Protein AF-A0A2D6PBB6-F1 (afdb_monomer)

Sequence (132 aa):
MSKKKEYMSFIEDGIRYLQCKYCHEYQTVSFETVAITCSRCTAIRSIQLNPELIPELNPKLKRSGRPPGWHFMKIFVDKNGNVFHKGKEQSELKGTLPSTKIKPRKKKTKKTADERLFELAAKYKKKKKKNK

Mean predicted aligned error: 14.74 Å

Radius of gyration: 28.82 Å; Cα contacts (8 Å, |Δi|>4): 129; chains: 1; bounding box: 51×64×72 Å

Secondary structure (DSSP, 8-state):
-----PPPEEEETTEEEEEBTTT--EEEE-TT---B--HHHHHHHHHHH-GGG-TTT-GGG---SPPTTGGGSSSEE-TTS-EEETTEEEGGGTTTS-----PPPPPPPPPPHHHHHHHHHHHHHHHHHH--

Structure (mmCIF, N/CA/C/O backbone):
data_AF-A0A2D6PBB6-F1
#
_entry.id   AF-A0A2D6PBB6-F1
#
loop_
_atom_site.group_PDB
_atom_site.id
_atom_site.type_symbol
_atom_site.label_atom_id
_atom_site.label_alt_id
_atom_site.label_comp_id
_atom_site.label_asym_id
_atom_site.label_entity_id
_atom_site.label_seq_id
_atom_site.pdbx_PDB_ins_code
_atom_site.Cartn_x
_atom_site.Cartn_y
_atom_site.Cartn_z
_atom_site.occupancy
_atom_site.B_iso_or_equiv
_atom_site.auth_seq_id
_atom_site.auth_comp_id
_atom_site.auth_asym_id
_atom_site.auth_atom_id
_atom_site.pdbx_PDB_model_num
ATOM 1 N N . MET A 1 1 ? -14.219 -31.600 14.482 1.00 42.12 1 MET A N 1
ATOM 2 C CA . MET A 1 1 ? -14.532 -30.320 15.158 1.00 42.12 1 MET A CA 1
ATOM 3 C C . MET A 1 1 ? -13.240 -29.522 15.291 1.00 42.12 1 MET A C 1
ATOM 5 O O . MET A 1 1 ? -12.274 -30.062 15.813 1.00 42.12 1 MET A O 1
ATOM 9 N N . SER A 1 2 ? -13.167 -28.300 14.754 1.00 48.50 2 SER A N 1
ATOM 10 C CA . SER A 1 2 ? -11.962 -27.461 14.875 1.00 48.50 2 SER A CA 1
ATOM 11 C C . SER A 1 2 ? -11.771 -27.045 16.337 1.00 48.50 2 SER A C 1
ATOM 13 O O . SER A 1 2 ? -12.712 -26.542 16.951 1.00 48.50 2 SER A O 1
ATOM 15 N N . LYS A 1 3 ? -10.584 -27.279 16.912 1.00 57.84 3 LYS A N 1
ATOM 16 C CA . LYS A 1 3 ? -10.261 -26.858 18.285 1.00 57.84 3 LYS A CA 1
ATOM 17 C C . LYS A 1 3 ? -10.352 -25.329 18.361 1.00 57.84 3 LYS A C 1
ATOM 19 O O . LYS A 1 3 ? -9.615 -24.640 17.654 1.00 57.84 3 LYS A O 1
ATOM 24 N N . LYS A 1 4 ? -11.237 -24.797 19.212 1.00 58.44 4 LYS A N 1
ATOM 25 C CA . LYS A 1 4 ? -11.261 -23.365 19.541 1.00 58.44 4 LYS A CA 1
ATOM 26 C C . LYS A 1 4 ? -9.958 -23.053 20.280 1.00 58.44 4 LYS A C 1
ATOM 28 O O . LYS A 1 4 ? -9.745 -23.539 21.383 1.00 58.44 4 LYS A O 1
ATOM 33 N N . LYS A 1 5 ? -9.046 -22.331 19.629 1.00 64.81 5 LYS A N 1
ATOM 34 C CA . LYS A 1 5 ? -7.841 -21.809 20.283 1.00 64.81 5 LYS A CA 1
ATOM 35 C C . LYS A 1 5 ? -8.263 -20.595 21.101 1.00 64.81 5 LYS A C 1
ATOM 37 O O . LYS A 1 5 ? -8.695 -19.605 20.518 1.00 64.81 5 LYS A O 1
ATOM 42 N N . GLU A 1 6 ? -8.171 -20.696 22.418 1.00 61.91 6 GLU A N 1
ATOM 43 C CA . GLU A 1 6 ? -8.360 -19.561 23.317 1.00 61.91 6 GLU A CA 1
ATOM 44 C C . GLU A 1 6 ? -7.064 -18.743 23.339 1.00 61.91 6 GLU A C 1
ATOM 46 O O . GLU A 1 6 ? -5.978 -19.287 23.539 1.00 61.91 6 GLU A O 1
ATOM 51 N N . TYR A 1 7 ? -7.165 -17.448 23.039 1.00 71.44 7 TYR A N 1
ATOM 52 C CA . TYR A 1 7 ? -6.039 -16.516 23.074 1.00 71.44 7 TYR A CA 1
ATOM 53 C C . TYR A 1 7 ? -6.114 -15.706 24.365 1.00 71.44 7 TYR A C 1
ATOM 55 O O . TYR A 1 7 ? -7.182 -15.196 24.703 1.00 71.44 7 TYR A O 1
ATOM 63 N N . MET A 1 8 ? -4.986 -15.580 25.068 1.00 83.75 8 MET A N 1
ATOM 64 C CA . MET A 1 8 ? -4.918 -14.846 26.331 1.00 83.75 8 MET A CA 1
ATOM 65 C C . MET A 1 8 ? -5.304 -13.375 26.102 1.00 83.75 8 MET A C 1
ATOM 67 O O . MET A 1 8 ? -4.773 -12.717 25.200 1.00 83.75 8 MET A O 1
ATOM 71 N N . SER A 1 9 ? -6.245 -12.865 26.897 1.00 87.12 9 SER A N 1
ATOM 72 C CA . SER A 1 9 ? -6.676 -11.466 26.858 1.00 87.12 9 SER A CA 1
ATOM 73 C C . SER A 1 9 ? -6.932 -10.942 28.258 1.00 87.12 9 SER A C 1
ATOM 75 O O . SER A 1 9 ? -7.472 -11.676 29.082 1.00 87.12 9 SER A O 1
ATOM 77 N N . PHE A 1 10 ? -6.612 -9.676 28.491 1.00 90.75 10 PHE A N 1
ATOM 78 C CA . PHE A 1 10 ? -6.889 -8.985 29.747 1.00 90.75 10 PHE A CA 1
ATOM 79 C C . PHE A 1 10 ? -7.448 -7.586 29.476 1.00 90.75 10 PHE A C 1
ATOM 81 O O . PHE A 1 10 ? -7.423 -7.104 28.340 1.00 90.75 10 PHE A O 1
ATOM 88 N N . ILE A 1 11 ? -8.015 -6.966 30.509 1.00 92.00 11 ILE A N 1
ATOM 89 C CA . ILE A 1 11 ? -8.587 -5.622 30.448 1.00 92.00 11 ILE A CA 1
ATOM 90 C C . ILE A 1 11 ? -7.896 -4.789 31.522 1.00 92.00 11 ILE A C 1
ATOM 92 O O . ILE A 1 11 ? -7.947 -5.148 32.695 1.00 92.00 11 ILE A O 1
ATOM 96 N N . GLU A 1 12 ? -7.283 -3.686 31.109 1.00 90.25 12 GLU A N 1
ATOM 97 C CA . GLU A 1 12 ? -6.683 -2.677 31.985 1.00 90.25 12 GLU A CA 1
ATOM 98 C C . GLU A 1 12 ? -7.258 -1.317 31.581 1.00 90.25 12 GLU A C 1
ATOM 100 O O . GLU A 1 12 ? -7.345 -1.015 30.392 1.00 90.25 12 GLU A O 1
ATOM 105 N N . ASP A 1 13 ? -7.736 -0.535 32.551 1.00 89.75 13 ASP A N 1
ATOM 106 C CA . ASP A 1 13 ? -8.276 0.821 32.350 1.00 89.75 13 ASP A CA 1
ATOM 107 C C . ASP A 1 13 ? -9.357 0.945 31.257 1.00 89.75 13 ASP A C 1
ATOM 109 O O . ASP A 1 13 ? -9.439 1.928 30.521 1.00 89.75 13 ASP A O 1
ATOM 113 N N . GLY A 1 14 ? -10.208 -0.078 31.125 1.00 90.75 14 GLY A N 1
ATOM 114 C CA . GLY A 1 14 ? -11.255 -0.110 30.097 1.00 90.75 14 GLY A CA 1
ATOM 115 C C . GLY A 1 14 ? -10.729 -0.337 28.675 1.00 90.75 14 GLY A C 1
ATOM 116 O O . GLY A 1 14 ? -11.481 -0.199 27.712 1.00 90.75 14 GLY A O 1
ATOM 117 N N . ILE A 1 15 ? -9.461 -0.721 28.527 1.00 90.69 15 ILE A N 1
ATOM 118 C CA . ILE A 1 15 ? -8.834 -1.090 27.261 1.00 90.69 15 ILE A CA 1
ATOM 119 C C . ILE A 1 15 ? -8.611 -2.601 27.258 1.00 90.69 15 ILE A C 1
ATOM 121 O O . ILE A 1 15 ? -8.018 -3.173 28.172 1.00 90.69 15 ILE A O 1
ATOM 125 N N . ARG A 1 16 ? -9.093 -3.274 26.209 1.00 91.75 16 ARG A N 1
ATOM 126 C CA . ARG A 1 16 ? -8.863 -4.707 26.023 1.00 91.75 16 ARG A CA 1
ATOM 127 C C . ARG A 1 16 ? -7.519 -4.935 25.340 1.00 91.75 16 ARG A C 1
ATOM 129 O O . ARG A 1 16 ? -7.279 -4.431 24.243 1.00 91.75 16 ARG A O 1
ATOM 136 N N . TYR A 1 17 ? -6.696 -5.779 25.946 1.00 93.56 17 TYR A N 1
ATOM 137 C CA . TYR A 1 17 ? -5.447 -6.272 25.384 1.00 93.56 17 TYR A CA 1
ATOM 138 C C . TYR A 1 17 ? -5.621 -7.716 24.935 1.00 93.56 17 TYR A C 1
ATOM 140 O O . TYR A 1 17 ? -6.129 -8.563 25.672 1.00 93.56 17 TYR A O 1
ATOM 148 N N . LEU A 1 18 ? -5.201 -8.009 23.708 1.00 93.19 18 LEU A N 1
ATOM 149 C CA . LEU A 1 18 ? -5.295 -9.341 23.121 1.00 93.19 18 LEU A CA 1
ATOM 150 C C . LEU A 1 18 ? -3.947 -9.766 22.555 1.00 93.19 18 LEU A C 1
ATOM 152 O O . LEU A 1 18 ? -3.268 -8.996 21.874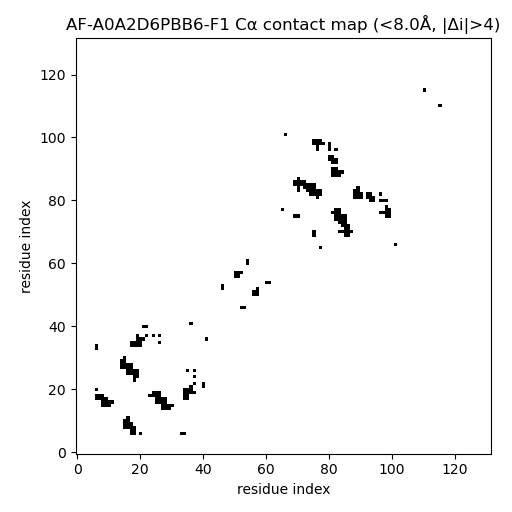 1.00 93.19 18 LEU A O 1
ATOM 156 N N . GLN A 1 19 ? -3.573 -11.012 22.827 1.00 93.50 19 GLN A N 1
ATOM 157 C CA . GLN A 1 19 ? -2.306 -11.565 22.382 1.00 93.50 19 GLN A CA 1
ATOM 158 C C . GLN A 1 19 ? -2.303 -11.872 20.872 1.00 93.50 19 GLN A C 1
ATOM 160 O O . GLN A 1 19 ? -3.212 -12.513 20.337 1.00 93.50 19 GLN A O 1
ATOM 165 N N . CYS A 1 20 ? -1.244 -11.457 20.172 1.00 93.00 20 CYS A N 1
ATOM 166 C CA . CYS A 1 20 ? -1.028 -11.782 18.764 1.00 93.00 20 CYS A CA 1
ATOM 167 C C . CYS A 1 20 ? -0.827 -13.289 18.545 1.00 93.00 20 CYS A C 1
ATOM 169 O O . CYS A 1 20 ? -0.061 -13.938 19.255 1.00 93.00 20 CYS A O 1
ATOM 171 N N . LYS A 1 21 ? -1.424 -13.825 17.470 1.00 89.94 21 LYS A N 1
ATOM 172 C CA . LYS A 1 21 ? -1.347 -15.249 17.083 1.00 89.94 21 LYS A CA 1
ATOM 173 C C . LYS A 1 21 ? 0.064 -15.810 16.875 1.00 89.94 21 LYS A C 1
ATOM 175 O O . LYS A 1 21 ? 0.205 -17.030 16.867 1.00 89.94 21 LYS A O 1
ATOM 180 N N . TYR A 1 22 ? 1.054 -14.960 16.600 1.00 91.00 22 TYR A N 1
ATOM 181 C CA . TYR A 1 22 ? 2.376 -15.407 16.141 1.00 91.00 22 TYR A CA 1
ATOM 182 C C . TYR A 1 22 ? 3.527 -14.898 17.001 1.00 91.00 22 TYR A C 1
ATOM 184 O O . TYR A 1 22 ? 4.386 -15.686 17.367 1.00 91.00 22 TYR A O 1
ATOM 192 N N . CYS A 1 23 ? 3.574 -13.598 17.308 1.00 91.38 23 CYS A N 1
ATOM 193 C CA . CYS A 1 23 ? 4.642 -13.038 18.142 1.00 91.38 23 CYS A CA 1
ATOM 194 C C . CYS A 1 23 ? 4.298 -13.004 19.631 1.00 91.38 23 CYS A C 1
ATOM 196 O O . CYS A 1 23 ? 5.139 -12.584 20.414 1.00 91.38 23 CYS A O 1
ATOM 198 N N . HIS A 1 24 ? 3.081 -13.402 20.018 1.00 90.88 24 HIS A N 1
ATOM 199 C CA . HIS A 1 24 ? 2.636 -13.424 21.413 1.00 90.88 24 HIS A CA 1
ATOM 200 C C . HIS A 1 24 ? 2.679 -12.067 22.141 1.00 90.88 24 HIS A C 1
ATOM 202 O O . HIS A 1 24 ? 2.529 -12.009 23.358 1.00 90.88 24 HIS A O 1
ATOM 208 N N . GLU A 1 25 ? 2.812 -10.980 21.384 1.00 91.94 25 GLU A N 1
ATOM 209 C CA . GLU A 1 25 ? 2.773 -9.603 21.867 1.00 91.94 25 GLU A CA 1
ATOM 210 C C . GLU A 1 25 ? 1.325 -9.135 22.035 1.00 91.94 25 GLU A C 1
ATOM 212 O O . GLU A 1 25 ? 0.469 -9.434 21.192 1.00 91.94 25 GLU A O 1
ATOM 217 N N . TYR A 1 26 ? 1.052 -8.402 23.112 1.00 93.19 26 TYR A N 1
ATOM 218 C CA . TYR A 1 26 ? -0.267 -7.842 23.376 1.00 93.19 26 TYR A CA 1
ATOM 219 C C . TYR A 1 26 ? -0.496 -6.573 22.563 1.00 93.19 26 TYR A C 1
ATOM 221 O O . TYR A 1 26 ? 0.382 -5.726 22.430 1.00 93.19 26 TYR A O 1
ATOM 229 N N . GLN A 1 27 ? -1.695 -6.457 22.008 1.00 93.06 27 GLN A N 1
ATOM 230 C CA . GLN A 1 27 ? -2.134 -5.298 21.245 1.00 93.06 27 GLN A CA 1
ATOM 231 C C . GLN A 1 27 ? -3.463 -4.809 21.807 1.00 93.06 27 GLN A C 1
ATOM 233 O O . GLN A 1 27 ? -4.288 -5.617 22.243 1.00 93.06 27 GLN A O 1
ATOM 238 N N . THR A 1 28 ? -3.671 -3.497 21.776 1.00 93.44 28 THR A N 1
ATOM 239 C CA . THR A 1 28 ? -4.949 -2.894 22.150 1.00 93.44 28 THR A CA 1
ATOM 240 C C . THR A 1 28 ? -5.982 -3.184 21.067 1.00 93.44 28 THR A C 1
ATOM 242 O O . THR A 1 28 ? -5.719 -3.049 19.869 1.00 93.44 28 THR A O 1
ATOM 245 N N . VAL A 1 29 ? -7.161 -3.643 21.475 1.00 91.62 29 VAL A N 1
ATOM 246 C CA . VAL A 1 29 ? -8.219 -4.069 20.557 1.00 91.62 29 VAL A CA 1
ATOM 247 C C . VAL A 1 29 ? -9.597 -3.652 21.052 1.00 91.62 29 VAL A C 1
ATOM 249 O O . VAL A 1 29 ? -9.798 -3.351 22.225 1.00 91.62 29 VAL A O 1
ATOM 252 N N . SER A 1 30 ? -10.574 -3.689 20.145 1.00 90.38 30 SER A N 1
ATOM 253 C CA . SER A 1 30 ? -11.987 -3.593 20.513 1.00 90.38 30 SER A CA 1
ATOM 254 C C . SER A 1 30 ? -12.434 -4.834 21.295 1.00 90.38 30 SER A C 1
ATOM 256 O O . SER A 1 30 ? -11.945 -5.943 21.047 1.00 90.38 30 SER A O 1
ATOM 258 N N . PHE A 1 31 ? -13.411 -4.660 22.188 1.00 87.25 31 PHE A N 1
ATOM 259 C CA . PHE A 1 31 ? -13.972 -5.713 23.035 1.00 87.25 31 PHE A CA 1
ATOM 260 C C . PHE A 1 31 ? -14.547 -6.907 22.269 1.00 87.25 31 PHE A C 1
ATOM 262 O O . PHE A 1 31 ? -14.564 -8.004 22.811 1.00 87.25 31 PHE A O 1
ATOM 269 N N . GLU A 1 32 ? -14.959 -6.749 21.016 1.00 88.50 32 GLU A N 1
ATOM 270 C CA . GLU A 1 32 ? -15.545 -7.837 20.215 1.00 88.50 32 GLU A CA 1
ATOM 271 C C . GLU A 1 32 ? -14.495 -8.709 19.500 1.00 88.50 32 GLU A C 1
ATOM 273 O O . GLU A 1 32 ? -14.814 -9.720 18.873 1.00 88.50 32 GLU A O 1
ATOM 278 N N . THR A 1 33 ? -13.217 -8.331 19.570 1.00 86.81 33 THR A N 1
ATOM 279 C CA . THR A 1 33 ? -12.155 -8.980 18.793 1.00 86.81 33 THR A CA 1
ATOM 280 C C . THR A 1 33 ? -11.835 -10.373 19.343 1.00 86.81 33 THR A C 1
ATOM 282 O O . THR A 1 33 ? -11.396 -10.513 20.481 1.00 86.81 33 THR A O 1
ATOM 285 N N . VAL A 1 34 ? -11.983 -11.409 18.508 1.00 88.62 34 VAL A N 1
ATOM 286 C CA . VAL A 1 34 ? -11.711 -12.811 18.892 1.00 88.62 34 VAL A CA 1
ATOM 287 C C . VAL A 1 34 ? -10.224 -13.167 18.796 1.00 88.62 34 VAL A C 1
ATOM 289 O O . VAL A 1 34 ? -9.711 -13.936 19.605 1.00 88.62 34 VAL A O 1
ATOM 292 N N . ALA A 1 35 ? -9.514 -12.648 17.791 1.00 89.62 35 ALA A N 1
ATOM 293 C CA . ALA A 1 35 ? -8.091 -12.920 17.605 1.00 89.62 35 ALA A CA 1
ATOM 294 C C . ALA A 1 35 ? -7.418 -11.844 16.745 1.00 89.62 35 ALA A C 1
ATOM 296 O O . ALA A 1 35 ? -8.011 -11.370 15.777 1.00 89.62 35 ALA A O 1
ATOM 297 N N . ILE A 1 36 ? -6.151 -11.532 17.030 1.00 92.19 36 ILE A N 1
ATOM 298 C CA . ILE A 1 36 ? -5.393 -10.493 16.322 1.00 92.19 36 ILE A CA 1
ATOM 299 C C . ILE A 1 36 ? -4.095 -11.026 15.709 1.00 92.19 36 ILE A C 1
ATOM 301 O O . ILE A 1 36 ? -3.435 -11.921 16.233 1.00 92.19 36 ILE A O 1
ATOM 305 N N . THR A 1 37 ? -3.723 -10.461 14.564 1.00 93.56 37 THR A N 1
ATOM 306 C CA . THR A 1 37 ? -2.369 -10.551 14.012 1.00 93.56 37 THR A CA 1
ATOM 307 C C . THR A 1 37 ? -1.786 -9.145 14.012 1.00 93.56 37 THR A C 1
ATOM 309 O O . THR A 1 37 ? -2.354 -8.260 13.378 1.00 93.56 37 THR A O 1
ATOM 312 N N . CYS A 1 38 ? -0.690 -8.922 14.739 1.00 93.50 38 CYS A N 1
ATOM 313 C CA . CYS A 1 38 ? -0.065 -7.603 14.797 1.00 93.50 38 CYS A CA 1
ATOM 314 C C . CYS A 1 38 ? 0.485 -7.191 13.421 1.00 93.50 38 CYS A C 1
ATOM 316 O O . CYS A 1 38 ? 0.781 -8.034 12.567 1.00 93.50 38 CYS A O 1
ATOM 318 N N . SER A 1 39 ? 0.657 -5.884 13.218 1.00 93.69 39 SER A N 1
ATOM 319 C CA . SER A 1 39 ? 1.156 -5.300 11.965 1.00 93.69 39 SER A CA 1
ATOM 320 C C . SER A 1 39 ? 2.471 -5.935 11.504 1.00 93.69 39 SER A C 1
ATOM 322 O O . SER A 1 39 ? 2.610 -6.299 10.336 1.00 93.69 39 SER A O 1
ATOM 324 N N . ARG A 1 40 ? 3.403 -6.156 12.438 1.00 93.56 40 ARG A N 1
ATOM 325 C CA . ARG A 1 40 ? 4.694 -6.804 12.188 1.00 93.56 40 ARG A CA 1
ATOM 326 C C . ARG A 1 40 ? 4.527 -8.216 11.630 1.00 93.56 40 ARG A C 1
ATOM 328 O O . ARG A 1 40 ? 5.125 -8.546 10.610 1.00 93.56 40 ARG A O 1
ATOM 335 N N . CYS A 1 41 ? 3.712 -9.054 12.267 1.00 94.56 41 CYS A N 1
ATOM 336 C CA . CYS A 1 41 ? 3.493 -10.423 11.801 1.00 94.56 41 CYS A CA 1
ATOM 337 C C . CYS A 1 41 ? 2.749 -10.471 10.464 1.00 94.56 41 CYS A C 1
ATOM 339 O O . CYS A 1 41 ? 3.055 -11.332 9.640 1.00 94.56 41 CYS A O 1
ATOM 341 N N . THR A 1 42 ? 1.817 -9.545 10.227 1.00 93.50 42 THR A N 1
ATOM 342 C CA . THR A 1 42 ? 1.145 -9.399 8.929 1.00 93.50 42 THR A CA 1
ATOM 343 C C . THR A 1 42 ? 2.150 -9.063 7.828 1.00 93.50 42 THR A C 1
ATOM 345 O O . THR A 1 42 ? 2.137 -9.709 6.783 1.00 93.50 42 THR A O 1
ATOM 348 N N . ALA A 1 43 ? 3.062 -8.117 8.077 1.00 91.00 43 ALA A N 1
ATOM 349 C CA . ALA A 1 43 ? 4.103 -7.732 7.125 1.00 91.00 43 ALA A CA 1
ATOM 350 C C . ALA A 1 43 ? 5.103 -8.869 6.854 1.00 91.00 43 ALA A C 1
ATOM 352 O O . ALA A 1 43 ? 5.399 -9.174 5.706 1.00 91.00 43 ALA A O 1
ATOM 353 N N . ILE A 1 44 ? 5.593 -9.555 7.889 1.00 89.8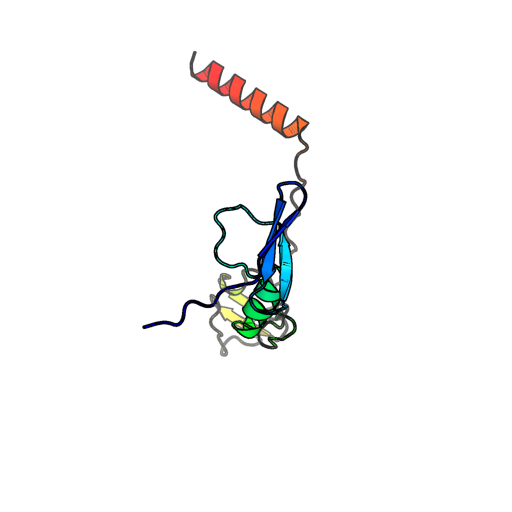8 44 ILE A N 1
ATOM 354 C CA . ILE A 1 44 ? 6.527 -10.680 7.705 1.00 89.88 44 ILE A CA 1
ATOM 355 C C . ILE A 1 44 ? 5.877 -11.794 6.876 1.00 89.88 44 ILE A C 1
ATOM 357 O O . ILE A 1 44 ? 6.498 -12.340 5.967 1.00 89.88 44 ILE A O 1
ATOM 361 N N . ARG A 1 45 ? 4.608 -12.114 7.145 1.00 89.94 45 ARG A N 1
ATOM 362 C CA . ARG A 1 45 ? 3.889 -13.155 6.403 1.00 89.94 45 ARG A CA 1
ATOM 363 C C . ARG A 1 45 ? 3.576 -12.759 4.969 1.00 89.94 45 ARG A C 1
ATOM 365 O O . ARG A 1 45 ? 3.667 -13.611 4.090 1.00 89.94 45 ARG A O 1
ATOM 372 N N . SER A 1 46 ? 3.215 -11.501 4.714 1.00 87.62 46 SER A N 1
ATOM 373 C CA . SER A 1 46 ? 2.963 -11.045 3.343 1.00 87.62 46 SER A CA 1
ATOM 374 C C . SER A 1 46 ? 4.222 -11.164 2.484 1.00 87.62 46 SER A C 1
ATOM 376 O O . SER A 1 46 ? 4.134 -11.604 1.338 1.00 87.62 46 SER A O 1
ATOM 378 N N . ILE A 1 47 ? 5.383 -10.876 3.076 1.00 87.19 47 ILE A N 1
ATOM 379 C CA . ILE A 1 47 ? 6.706 -11.062 2.479 1.00 87.19 47 ILE A CA 1
ATOM 380 C C . ILE A 1 47 ? 7.018 -12.544 2.238 1.00 87.19 47 ILE A C 1
ATOM 382 O O . ILE A 1 47 ? 7.423 -12.906 1.139 1.00 87.19 47 ILE A O 1
ATOM 386 N N . GLN A 1 48 ? 6.803 -13.413 3.230 1.00 85.38 48 GLN A N 1
ATOM 387 C CA . GLN A 1 48 ? 7.061 -14.854 3.096 1.00 85.38 48 GLN A CA 1
ATOM 388 C C . GLN A 1 48 ? 6.206 -15.516 2.011 1.00 85.38 48 GLN A C 1
ATOM 390 O O . GLN A 1 48 ? 6.686 -16.401 1.310 1.00 85.38 48 GLN A O 1
ATOM 395 N N . LEU A 1 49 ? 4.945 -15.096 1.874 1.00 86.62 49 LEU A N 1
ATOM 396 C CA . LEU A 1 49 ? 4.028 -15.631 0.865 1.00 86.62 49 LEU A CA 1
ATOM 397 C C . LEU A 1 49 ? 4.299 -15.068 -0.533 1.00 86.62 49 LEU A C 1
ATOM 399 O O . LEU A 1 49 ? 4.022 -15.741 -1.519 1.00 86.62 49 LEU A O 1
ATOM 403 N N . ASN A 1 50 ? 4.823 -13.843 -0.627 1.00 82.94 50 ASN A N 1
ATOM 404 C CA . ASN A 1 50 ? 5.065 -13.162 -1.897 1.00 82.94 50 ASN A CA 1
ATOM 405 C C . ASN A 1 50 ? 6.467 -12.530 -1.934 1.00 82.94 50 ASN A C 1
ATOM 407 O O . ASN A 1 50 ? 6.589 -11.305 -2.051 1.00 82.94 50 ASN A O 1
ATOM 411 N N . PRO A 1 51 ? 7.542 -13.338 -1.872 1.00 76.75 51 PRO A N 1
ATOM 412 C CA . PRO A 1 51 ? 8.913 -12.824 -1.894 1.00 76.75 51 PRO A CA 1
ATOM 413 C C . PRO A 1 51 ? 9.232 -12.093 -3.207 1.00 76.75 51 PRO A C 1
ATOM 415 O O . PRO A 1 51 ? 10.059 -11.185 -3.236 1.00 76.75 51 PRO A O 1
ATOM 418 N N . GLU A 1 52 ? 8.517 -12.425 -4.286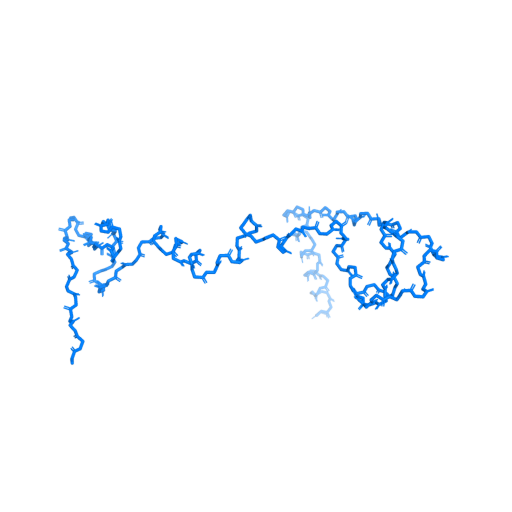 1.00 72.75 52 GLU A N 1
ATOM 419 C CA . GLU A 1 52 ? 8.641 -11.785 -5.596 1.00 72.75 52 GLU A CA 1
ATOM 420 C C . GLU A 1 52 ? 8.248 -10.298 -5.611 1.00 72.75 52 GLU A C 1
ATOM 422 O O . GLU A 1 52 ? 8.693 -9.558 -6.492 1.00 72.75 52 GLU A O 1
ATOM 427 N N . LEU A 1 53 ? 7.434 -9.843 -4.653 1.00 68.69 53 LEU A N 1
ATOM 428 C CA . LEU A 1 53 ? 7.017 -8.442 -4.555 1.00 68.69 53 LEU A CA 1
ATOM 429 C C . LEU A 1 53 ? 8.089 -7.545 -3.932 1.00 68.69 53 LEU A C 1
ATOM 431 O O . LEU A 1 53 ? 7.942 -6.324 -3.974 1.00 68.69 53 LEU A O 1
ATOM 435 N N . ILE A 1 54 ? 9.158 -8.122 -3.373 1.00 74.50 54 ILE A N 1
ATOM 436 C CA . ILE A 1 54 ? 10.287 -7.369 -2.831 1.00 74.50 54 ILE A CA 1
ATOM 437 C C . ILE A 1 54 ? 11.315 -7.179 -3.947 1.00 74.50 54 ILE A C 1
ATOM 439 O O . ILE A 1 54 ? 11.973 -8.144 -4.342 1.00 74.50 54 ILE A O 1
ATOM 443 N N . PRO A 1 55 ? 11.508 -5.944 -4.447 1.00 65.62 55 PRO A N 1
ATOM 444 C CA . PRO A 1 55 ? 12.425 -5.675 -5.553 1.00 65.62 55 PRO A CA 1
ATOM 445 C C . PRO A 1 55 ? 13.865 -6.129 -5.291 1.00 65.62 55 PRO A C 1
ATOM 447 O O . PRO A 1 55 ? 14.561 -6.506 -6.226 1.00 65.62 55 PRO A O 1
ATOM 450 N N . GLU A 1 56 ? 14.303 -6.095 -4.031 1.00 66.88 56 GLU A N 1
ATOM 451 C CA . GLU A 1 56 ? 15.649 -6.506 -3.610 1.00 66.88 56 GLU A CA 1
ATOM 452 C C . GLU A 1 56 ? 15.839 -8.029 -3.626 1.00 66.88 56 GLU A C 1
ATOM 454 O O . GLU A 1 56 ? 16.935 -8.504 -3.907 1.00 66.88 56 GLU A O 1
ATOM 459 N N . LEU A 1 57 ? 14.770 -8.797 -3.389 1.00 64.56 57 LEU A N 1
ATOM 460 C CA . LEU A 1 57 ? 14.803 -10.263 -3.401 1.00 64.56 57 LEU A CA 1
ATOM 461 C C . LEU A 1 57 ? 14.456 -10.850 -4.773 1.00 64.56 57 LEU A C 1
ATOM 463 O O . LEU A 1 57 ? 14.669 -12.039 -5.001 1.00 64.56 57 LEU A O 1
ATOM 467 N N . ASN A 1 58 ? 13.942 -10.034 -5.700 1.00 61.12 58 ASN A N 1
ATOM 468 C CA . ASN A 1 58 ? 13.538 -10.486 -7.023 1.00 61.12 58 ASN A CA 1
ATOM 469 C C . ASN A 1 58 ? 14.486 -9.958 -8.122 1.00 61.12 58 ASN A C 1
ATOM 471 O O . ASN A 1 58 ? 14.287 -8.856 -8.644 1.00 61.12 58 ASN A O 1
ATOM 475 N N . PRO A 1 59 ? 15.495 -10.740 -8.559 1.00 57.28 59 PRO A N 1
ATOM 476 C CA . PRO A 1 59 ? 16.463 -10.307 -9.572 1.00 57.28 59 PRO A CA 1
ATOM 477 C C . PRO A 1 59 ? 15.830 -10.030 -10.946 1.00 57.28 59 PRO A C 1
ATOM 479 O O . PRO A 1 59 ? 16.445 -9.356 -11.775 1.00 57.28 59 PRO A O 1
ATOM 482 N N . LYS A 1 60 ? 14.595 -10.496 -11.189 1.00 57.06 60 LYS A N 1
ATOM 483 C CA . LYS A 1 60 ? 13.809 -10.181 -12.393 1.00 57.06 60 LYS A CA 1
ATOM 484 C C . LYS A 1 60 ? 13.316 -8.729 -12.419 1.00 57.06 60 LYS A C 1
ATOM 486 O O . LYS A 1 60 ? 12.995 -8.220 -13.488 1.00 57.06 60 LYS A O 1
ATOM 491 N N . LEU A 1 61 ? 13.302 -8.040 -11.273 1.00 54.94 61 LEU A N 1
ATOM 492 C CA . LEU A 1 61 ? 12.930 -6.627 -11.164 1.00 54.94 61 LEU A CA 1
ATOM 493 C C . LEU A 1 61 ? 14.105 -5.662 -11.406 1.00 54.94 61 LEU A C 1
ATOM 495 O O . LEU A 1 61 ? 13.982 -4.458 -11.158 1.00 54.94 61 LEU A O 1
ATOM 499 N N . LYS A 1 62 ? 15.252 -6.153 -11.903 1.00 58.66 62 LYS A N 1
ATOM 500 C CA . LYS A 1 62 ? 16.349 -5.292 -12.364 1.00 58.66 62 LYS A CA 1
ATOM 501 C C . LYS A 1 62 ? 15.816 -4.338 -13.432 1.00 58.66 62 LYS A C 1
ATOM 503 O O . LYS A 1 62 ? 15.373 -4.749 -14.504 1.00 58.66 62 LYS A O 1
ATOM 508 N N . ARG A 1 63 ? 15.847 -3.036 -13.134 1.00 62.12 63 ARG A N 1
ATOM 509 C CA . ARG A 1 63 ? 15.400 -1.996 -14.067 1.00 62.12 63 ARG A CA 1
ATOM 510 C C . ARG A 1 63 ? 16.282 -2.057 -15.312 1.00 62.12 63 ARG A C 1
ATOM 512 O O . ARG A 1 63 ? 17.457 -1.724 -15.244 1.00 62.12 63 ARG A O 1
ATOM 519 N N . SER A 1 64 ? 15.704 -2.421 -16.453 1.00 66.56 64 SER A N 1
ATOM 520 C CA . SER A 1 64 ? 16.396 -2.577 -17.744 1.00 66.56 64 SER A CA 1
ATOM 521 C C . SER A 1 64 ? 17.003 -1.285 -18.313 1.00 66.56 64 SER A C 1
ATOM 523 O O . SER A 1 64 ? 17.522 -1.282 -19.422 1.00 66.56 64 SER A O 1
ATOM 525 N N . GLY A 1 65 ? 16.907 -0.158 -17.598 1.00 72.31 65 GLY A N 1
ATOM 526 C CA . GLY A 1 65 ? 17.372 1.152 -18.059 1.00 72.31 65 GLY A CA 1
ATOM 527 C C . GLY A 1 65 ? 16.555 1.743 -19.216 1.00 72.31 65 GLY A C 1
ATOM 528 O O . GLY A 1 65 ? 16.847 2.857 -19.653 1.00 72.31 65 GLY A O 1
ATOM 529 N N . 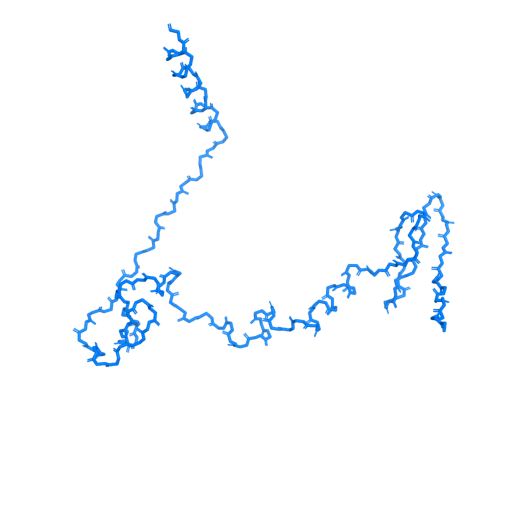ARG A 1 66 ? 15.526 1.031 -19.700 1.00 81.50 66 ARG A N 1
ATOM 530 C CA . ARG A 1 66 ? 14.641 1.468 -20.785 1.00 81.50 66 ARG A CA 1
ATOM 531 C C . ARG A 1 66 ? 13.589 2.455 -20.268 1.00 81.50 66 ARG A C 1
ATOM 533 O O . ARG A 1 66 ? 13.102 2.302 -19.144 1.00 81.50 66 ARG A O 1
ATOM 540 N N . PRO A 1 67 ? 13.215 3.472 -21.062 1.00 80.94 67 PRO A N 1
ATOM 541 C CA . PRO A 1 67 ? 12.306 4.515 -20.611 1.00 80.94 67 PRO A CA 1
ATOM 542 C C . PRO A 1 67 ? 10.893 3.959 -20.371 1.00 80.94 67 PRO A C 1
ATOM 544 O O . PRO A 1 67 ? 10.447 3.072 -21.103 1.00 80.94 67 PRO A O 1
ATOM 547 N N . PRO A 1 68 ? 10.141 4.488 -19.392 1.00 79.06 68 PRO A N 1
ATOM 548 C CA . PRO A 1 68 ? 8.748 4.106 -19.191 1.00 79.06 68 PRO A CA 1
ATOM 549 C C . PRO A 1 68 ? 7.933 4.253 -20.483 1.00 79.06 68 PRO A C 1
ATOM 551 O O . PRO A 1 68 ? 7.990 5.288 -21.144 1.00 79.06 68 PRO A O 1
ATOM 554 N N . GLY A 1 69 ? 7.172 3.215 -20.836 1.00 79.12 69 GLY A N 1
ATOM 555 C CA . GLY A 1 69 ? 6.337 3.201 -22.040 1.00 79.12 69 GLY A CA 1
ATOM 556 C C . GLY A 1 69 ? 7.046 2.808 -23.342 1.00 79.12 69 GLY A C 1
ATOM 557 O O . GLY A 1 69 ? 6.406 2.851 -24.389 1.00 79.12 69 GLY A O 1
ATOM 558 N N . TRP A 1 70 ? 8.317 2.379 -23.306 1.00 84.62 70 TRP A N 1
ATOM 559 C CA . TRP A 1 70 ? 9.054 1.957 -24.509 1.00 84.62 70 TRP A CA 1
ATOM 560 C C . TRP A 1 70 ? 8.360 0.837 -25.301 1.00 84.62 70 TRP A C 1
ATOM 562 O O . TRP A 1 70 ? 8.347 0.872 -26.526 1.00 84.62 70 TRP A O 1
ATOM 572 N N . HIS A 1 71 ? 7.711 -0.113 -24.619 1.00 85.50 71 HIS A N 1
ATOM 573 C CA . HIS A 1 71 ? 6.972 -1.205 -25.265 1.00 85.50 71 HIS A CA 1
ATOM 574 C C . HIS A 1 71 ? 5.793 -0.715 -26.123 1.00 85.50 71 HIS A C 1
ATOM 576 O O . HIS A 1 71 ? 5.343 -1.435 -27.005 1.00 85.50 71 HIS A O 1
ATOM 582 N N . PHE A 1 72 ? 5.291 0.503 -25.894 1.00 84.25 72 PHE A N 1
ATOM 583 C CA . PHE A 1 72 ? 4.211 1.096 -26.690 1.00 84.25 72 PHE A CA 1
ATOM 584 C C . PHE A 1 72 ? 4.726 1.935 -27.863 1.00 84.25 72 PHE A C 1
ATOM 586 O O . PHE A 1 72 ? 3.934 2.394 -28.687 1.00 84.25 72 PHE A O 1
ATOM 593 N N . MET A 1 73 ? 6.040 2.162 -27.954 1.00 83.94 73 MET A N 1
ATOM 594 C CA . MET A 1 73 ? 6.623 2.916 -29.056 1.00 83.94 73 MET A CA 1
ATOM 595 C C . MET A 1 73 ? 6.505 2.118 -30.355 1.00 83.94 73 MET A C 1
ATOM 597 O O . MET A 1 73 ? 6.710 0.902 -30.378 1.00 83.94 73 MET A O 1
ATOM 601 N N . LYS A 1 74 ? 6.185 2.818 -31.452 1.00 85.00 74 LYS A N 1
ATOM 602 C CA . LYS A 1 74 ? 6.106 2.206 -32.784 1.00 85.00 74 LYS A CA 1
ATOM 603 C C . LYS A 1 74 ? 7.445 1.569 -33.151 1.00 85.00 74 LYS A C 1
ATOM 605 O O . LYS A 1 74 ? 7.461 0.417 -33.536 1.00 85.00 74 LYS A O 1
ATOM 610 N N . ILE A 1 75 ? 8.546 2.294 -32.968 1.00 82.25 75 ILE A N 1
ATOM 611 C CA . ILE A 1 75 ? 9.911 1.785 -33.118 1.00 82.25 75 ILE A CA 1
ATOM 612 C C . ILE A 1 75 ? 10.710 2.299 -31.921 1.00 82.25 75 ILE A C 1
ATOM 614 O O . ILE A 1 75 ? 10.690 3.498 -31.636 1.00 82.25 75 ILE A O 1
ATOM 618 N N . PHE A 1 76 ? 11.379 1.404 -31.208 1.00 84.88 76 PHE A N 1
ATOM 619 C CA . PHE A 1 76 ? 12.294 1.726 -30.120 1.00 84.88 76 PHE A CA 1
ATOM 620 C C . PHE A 1 76 ? 13.637 1.063 -30.395 1.00 84.88 76 PHE A C 1
ATOM 622 O O . PHE A 1 76 ? 13.698 -0.148 -30.581 1.00 84.88 76 PHE A O 1
ATOM 629 N N . VAL A 1 77 ? 14.702 1.858 -30.422 1.00 84.50 77 VAL A N 1
ATOM 630 C CA . VAL A 1 77 ? 16.068 1.364 -30.603 1.00 84.50 77 VAL A CA 1
ATOM 631 C C . VAL A 1 77 ? 16.788 1.469 -29.268 1.00 84.50 77 VAL A C 1
ATOM 633 O O . VAL A 1 77 ? 16.985 2.574 -28.753 1.00 84.50 77 VAL A O 1
ATOM 636 N N . ASP A 1 78 ? 17.153 0.321 -28.700 1.00 78.38 78 ASP A N 1
ATOM 637 C CA . ASP A 1 78 ? 17.875 0.251 -27.430 1.00 78.38 78 ASP A CA 1
ATOM 638 C C . ASP A 1 78 ? 19.318 0.763 -27.588 1.00 78.38 78 ASP A C 1
ATOM 640 O O . ASP A 1 78 ? 19.845 0.873 -28.697 1.00 78.38 78 ASP A O 1
ATOM 644 N N . LYS A 1 79 ? 19.997 1.048 -26.473 1.00 73.69 79 LYS A N 1
ATOM 645 C CA . LYS A 1 79 ? 21.413 1.463 -26.470 1.00 73.69 79 LYS A CA 1
ATOM 646 C C . LYS A 1 79 ? 22.323 0.434 -27.148 1.00 73.69 79 LYS A C 1
ATOM 648 O O . LYS A 1 79 ? 23.321 0.806 -27.750 1.00 73.69 79 LYS A O 1
ATOM 653 N N . ASN A 1 80 ? 21.935 -0.838 -27.083 1.00 71.25 80 ASN A N 1
ATOM 654 C CA . ASN A 1 80 ? 22.667 -1.969 -27.652 1.00 71.25 80 ASN A CA 1
ATOM 655 C C . ASN A 1 80 ? 22.391 -2.179 -29.157 1.00 71.25 80 ASN A C 1
ATOM 657 O O . ASN A 1 80 ? 22.871 -3.152 -29.731 1.00 71.25 80 ASN A O 1
ATOM 661 N N . GLY A 1 81 ? 21.585 -1.316 -29.792 1.00 71.75 81 GLY A N 1
ATOM 662 C CA . GLY A 1 81 ? 21.263 -1.397 -31.222 1.00 71.75 81 GLY A CA 1
ATOM 663 C C . GLY A 1 81 ? 20.128 -2.361 -31.588 1.00 71.75 81 GLY A C 1
ATOM 664 O O . GLY A 1 81 ? 19.848 -2.532 -32.773 1.00 71.75 81 GLY A O 1
ATOM 665 N N . ASN A 1 82 ? 19.456 -2.973 -30.603 1.00 81.44 82 ASN A N 1
ATOM 666 C CA . ASN A 1 82 ? 18.276 -3.812 -30.842 1.00 81.44 82 ASN A CA 1
ATOM 667 C C . ASN A 1 82 ? 17.058 -2.941 -31.163 1.00 81.44 82 ASN A C 1
ATOM 669 O O . ASN A 1 82 ? 16.793 -1.954 -30.468 1.00 81.44 82 ASN A O 1
ATOM 673 N N . VAL A 1 83 ? 16.302 -3.338 -32.185 1.00 84.25 83 VAL A N 1
ATOM 674 C CA . VAL A 1 83 ? 15.097 -2.639 -32.634 1.00 84.25 83 VAL A CA 1
ATOM 675 C C . VAL A 1 83 ? 13.862 -3.390 -32.153 1.00 84.25 83 VAL A C 1
ATOM 677 O O . VAL A 1 83 ? 13.706 -4.585 -32.389 1.00 84.25 83 VAL A O 1
ATOM 680 N N . PHE A 1 84 ? 12.968 -2.671 -31.485 1.00 83.06 84 PHE A N 1
ATOM 681 C CA . PHE A 1 84 ? 11.692 -3.175 -31.002 1.00 83.06 84 PHE A CA 1
ATOM 682 C C . PHE A 1 84 ? 10.548 -2.456 -31.707 1.00 83.06 84 PHE A C 1
ATOM 684 O O . PHE A 1 84 ? 10.506 -1.225 -31.726 1.00 83.06 84 PHE A O 1
ATOM 691 N N . HIS A 1 85 ? 9.581 -3.210 -32.222 1.00 85.75 85 HIS A N 1
ATOM 692 C CA . HIS A 1 85 ? 8.331 -2.673 -32.748 1.00 85.75 85 HIS A CA 1
ATOM 693 C C . HIS A 1 85 ? 7.182 -3.072 -31.818 1.00 85.75 85 HIS A C 1
ATOM 695 O O . HIS A 1 85 ? 6.834 -4.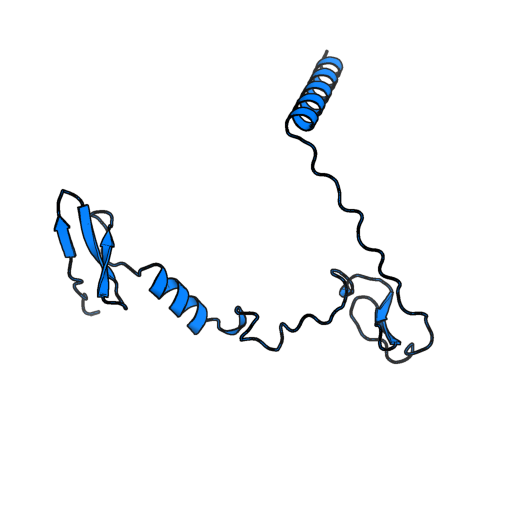250 -31.716 1.00 85.75 85 HIS A O 1
ATOM 701 N N . LYS A 1 86 ? 6.604 -2.103 -31.092 1.00 84.12 86 LYS A N 1
ATOM 702 C CA . LYS A 1 86 ? 5.570 -2.347 -30.063 1.00 84.12 86 LYS A CA 1
ATOM 703 C C . LYS A 1 86 ? 5.956 -3.451 -29.058 1.00 84.12 86 LYS A C 1
ATOM 705 O O . LYS A 1 86 ? 5.163 -4.336 -28.747 1.00 84.12 86 LYS A O 1
ATOM 710 N N . GLY A 1 87 ? 7.208 -3.432 -28.596 1.00 79.56 87 GLY A N 1
ATOM 711 C CA . GLY A 1 87 ? 7.724 -4.381 -27.604 1.00 79.56 87 GLY A CA 1
ATOM 712 C C . GLY A 1 87 ? 8.141 -5.752 -28.149 1.00 79.56 87 GLY A C 1
ATOM 713 O O . GLY A 1 87 ? 8.747 -6.512 -27.401 1.00 79.56 87 GLY A O 1
ATOM 714 N N . LYS A 1 88 ? 7.887 -6.060 -29.429 1.00 82.81 88 LYS A N 1
ATOM 715 C CA . LYS A 1 88 ? 8.430 -7.254 -30.097 1.00 82.81 88 LYS A CA 1
ATOM 716 C C . LYS A 1 88 ? 9.794 -6.937 -30.700 1.00 82.81 88 LYS A C 1
ATOM 718 O O . LYS A 1 88 ? 9.948 -5.896 -31.337 1.00 82.81 88 LYS A O 1
ATOM 723 N N . GLU A 1 89 ? 10.773 -7.803 -30.473 1.00 81.81 89 GLU A N 1
ATOM 724 C CA . GLU A 1 89 ? 12.118 -7.657 -31.034 1.00 81.81 89 GLU A CA 1
ATOM 725 C C . GLU A 1 89 ? 12.108 -7.974 -32.533 1.00 81.81 89 GLU A C 1
ATOM 727 O O . GLU A 1 89 ? 11.519 -8.967 -32.954 1.00 81.81 89 GLU A O 1
ATOM 732 N N . GLN A 1 90 ? 12.746 -7.119 -33.330 1.00 81.06 90 GLN A N 1
ATOM 733 C CA . GLN A 1 90 ? 12.937 -7.321 -34.760 1.00 81.06 90 GLN A CA 1
ATOM 734 C C . GLN A 1 90 ? 14.437 -7.398 -35.038 1.00 81.06 90 GLN A C 1
ATOM 736 O O . GLN A 1 90 ? 15.111 -6.382 -35.220 1.00 81.06 90 GLN A O 1
ATOM 741 N N . SER A 1 91 ? 14.961 -8.624 -35.017 1.00 71.38 91 SER A N 1
ATOM 742 C CA . SER A 1 91 ? 16.388 -8.929 -35.170 1.00 71.38 91 SER A CA 1
ATOM 743 C C . SER A 1 91 ? 16.962 -8.482 -36.517 1.00 71.38 91 SER A C 1
ATOM 745 O O . SER A 1 91 ? 18.124 -8.097 -36.578 1.00 71.38 91 SER A O 1
ATOM 747 N N . GLU A 1 92 ? 16.146 -8.472 -37.572 1.00 72.00 92 GLU A N 1
ATOM 748 C CA . GLU A 1 92 ? 16.542 -8.117 -38.944 1.00 72.00 92 GLU A CA 1
ATOM 749 C C . GLU A 1 92 ? 16.930 -6.639 -39.119 1.00 72.00 92 GLU A C 1
ATOM 751 O O . GLU A 1 92 ? 17.705 -6.307 -40.007 1.00 72.00 92 GLU A O 1
ATOM 756 N N . LEU A 1 93 ? 16.423 -5.743 -38.264 1.00 69.00 93 LEU A N 1
ATOM 757 C CA . LEU A 1 93 ? 16.705 -4.299 -38.323 1.00 69.00 93 LEU A CA 1
ATOM 758 C C . LEU A 1 93 ? 17.807 -3.861 -37.346 1.00 69.00 93 LEU A C 1
ATOM 760 O O . LEU A 1 93 ? 18.006 -2.665 -37.102 1.00 69.00 93 LEU A O 1
ATOM 764 N N . LYS A 1 94 ? 18.502 -4.823 -36.733 1.00 63.72 94 LYS A N 1
ATOM 765 C CA . LYS A 1 94 ? 19.558 -4.553 -35.760 1.00 63.72 94 LYS A CA 1
ATOM 766 C C . LYS A 1 94 ? 20.723 -3.826 -36.442 1.00 63.72 94 LYS A C 1
ATOM 768 O O . LYS A 1 94 ? 21.313 -4.330 -37.388 1.00 63.72 94 LYS A O 1
ATOM 773 N N . GLY A 1 95 ? 21.065 -2.641 -35.933 1.00 63.53 95 GLY A N 1
ATOM 774 C CA . GLY A 1 95 ? 22.194 -1.835 -36.421 1.00 63.53 95 GLY A CA 1
ATOM 775 C C . GLY A 1 95 ? 21.893 -0.871 -37.576 1.00 63.53 95 GLY A C 1
ATOM 776 O O . GLY A 1 95 ? 22.771 -0.100 -37.948 1.00 63.53 95 GLY A O 1
ATOM 777 N N . THR A 1 96 ? 20.672 -0.850 -38.118 1.00 68.88 96 THR A N 1
ATOM 778 C CA . THR A 1 96 ? 20.329 0.002 -39.275 1.00 68.88 96 THR A CA 1
ATOM 779 C C . THR A 1 96 ? 19.839 1.399 -38.881 1.00 68.88 96 THR A C 1
ATOM 781 O O . THR A 1 96 ? 19.910 2.334 -39.675 1.00 68.88 96 THR A O 1
ATOM 784 N N . LEU A 1 97 ? 19.314 1.559 -37.661 1.00 72.19 97 LEU A N 1
ATOM 785 C CA . LEU A 1 97 ? 18.669 2.793 -37.206 1.00 72.19 97 LEU A CA 1
ATOM 786 C C . LEU A 1 97 ? 19.412 3.436 -36.025 1.00 72.19 97 LEU A C 1
ATOM 788 O O . LEU A 1 97 ? 19.888 2.726 -35.135 1.00 72.19 97 LEU A O 1
ATOM 792 N N . PRO A 1 98 ? 19.477 4.781 -35.963 1.00 68.88 98 PRO A N 1
ATOM 793 C CA . PRO A 1 98 ? 20.102 5.482 -34.850 1.00 68.88 98 PRO A CA 1
ATOM 794 C C . PRO A 1 98 ? 19.320 5.273 -33.546 1.00 68.88 98 PRO A C 1
ATOM 796 O O . PRO A 1 98 ? 18.088 5.194 -33.533 1.00 68.88 98 PRO A O 1
ATOM 799 N N . SER A 1 99 ? 20.047 5.235 -32.425 1.00 72.00 99 SER A N 1
ATOM 800 C CA . SER A 1 99 ? 19.454 5.077 -31.093 1.00 72.00 99 SER A CA 1
ATOM 801 C C . SER A 1 99 ? 18.421 6.169 -30.797 1.00 72.00 99 SER A C 1
ATOM 803 O O . SER A 1 99 ? 18.603 7.349 -31.121 1.00 72.00 99 SER A O 1
ATOM 805 N N . THR A 1 100 ? 17.315 5.784 -30.157 1.00 75.88 100 THR A N 1
ATOM 806 C CA . THR A 1 100 ? 16.226 6.716 -29.871 1.00 75.88 100 THR A CA 1
ATOM 807 C C . THR A 1 100 ? 16.641 7.684 -28.757 1.00 75.88 100 THR A C 1
ATOM 809 O O . THR A 1 100 ? 16.757 7.299 -27.595 1.00 75.88 100 THR A O 1
ATOM 812 N N . LYS A 1 101 ? 16.848 8.968 -29.086 1.00 72.12 101 LYS A N 1
ATOM 813 C CA . LYS A 1 101 ? 17.160 10.012 -28.090 1.00 72.12 101 LYS A CA 1
ATOM 814 C C . LYS A 1 101 ? 15.945 10.275 -27.196 1.00 72.12 101 LYS A C 1
ATOM 816 O O . LYS A 1 101 ? 15.002 10.964 -27.586 1.00 72.12 101 LYS A O 1
ATOM 821 N N . ILE A 1 102 ? 15.975 9.745 -25.977 1.00 68.75 102 ILE A N 1
ATOM 822 C CA . ILE A 1 102 ? 14.906 9.915 -24.989 1.00 68.75 102 ILE A CA 1
ATOM 823 C C . ILE A 1 102 ? 14.996 11.327 -24.407 1.00 68.75 102 ILE A C 1
ATOM 825 O O . ILE A 1 102 ? 15.896 11.632 -23.627 1.00 68.75 102 ILE A O 1
ATOM 829 N N . LYS A 1 103 ? 14.050 12.201 -24.763 1.00 71.31 103 LYS A N 1
ATOM 830 C CA . LYS A 1 103 ? 13.927 13.513 -24.115 1.00 71.31 103 LYS A CA 1
ATOM 831 C C . LYS A 1 103 ? 13.197 13.345 -22.777 1.00 71.31 103 LYS A C 1
ATOM 833 O O . LYS A 1 103 ? 12.101 12.778 -22.768 1.00 71.31 103 LYS A O 1
ATOM 838 N N . PRO A 1 104 ? 13.745 13.837 -21.652 1.00 70.44 104 PRO A N 1
ATOM 839 C CA . PRO A 1 104 ? 13.030 13.807 -20.385 1.00 70.44 104 PRO A CA 1
ATOM 840 C C . PRO A 1 104 ? 11.722 14.594 -20.513 1.00 70.44 104 PRO A C 1
ATOM 842 O O . PRO A 1 104 ? 11.675 15.675 -21.107 1.00 70.44 104 PRO A O 1
ATOM 845 N N . ARG A 1 105 ? 10.634 14.050 -19.958 1.00 73.31 105 ARG A N 1
ATOM 846 C CA . ARG A 1 105 ? 9.348 14.751 -19.932 1.00 73.31 105 ARG A CA 1
ATOM 847 C C . ARG A 1 105 ? 9.520 16.057 -19.156 1.00 73.31 105 ARG A C 1
ATOM 849 O O . ARG A 1 105 ? 9.981 16.035 -18.015 1.00 73.31 105 ARG A O 1
ATOM 856 N N . LYS A 1 106 ? 9.084 17.179 -19.738 1.00 79.50 106 LYS A N 1
ATOM 857 C CA . LYS A 1 106 ? 9.007 18.460 -19.021 1.00 79.50 106 LYS A CA 1
ATOM 858 C C . LYS A 1 106 ? 8.161 18.265 -17.759 1.00 79.50 106 LYS A C 1
ATOM 860 O O . LYS A 1 106 ? 6.990 17.882 -17.851 1.00 79.50 106 LYS A O 1
ATOM 865 N N . LYS A 1 107 ? 8.759 18.487 -16.586 1.00 76.50 107 LYS A N 1
ATOM 866 C CA . LYS A 1 107 ? 8.032 18.451 -15.313 1.00 76.50 107 LYS A CA 1
ATOM 867 C C . LYS A 1 107 ? 6.988 19.564 -15.352 1.00 76.50 107 LYS A C 1
ATOM 869 O O . LYS A 1 107 ? 7.329 20.719 -15.585 1.00 76.50 107 LYS A O 1
ATOM 874 N N . LYS A 1 108 ? 5.714 19.217 -15.160 1.00 79.50 108 LYS A N 1
ATOM 875 C CA . LYS A 1 108 ? 4.676 20.229 -14.949 1.00 79.50 108 LYS A CA 1
ATOM 876 C C . LYS A 1 108 ? 4.883 20.797 -13.548 1.00 79.50 108 LYS A C 1
ATOM 878 O O . LYS A 1 108 ? 4.917 20.024 -12.589 1.00 79.50 108 LYS A O 1
ATOM 883 N N . THR A 1 109 ? 5.028 22.111 -13.433 1.00 84.44 109 THR A N 1
ATOM 884 C CA . THR A 1 109 ? 4.965 22.793 -12.140 1.00 84.44 109 THR A CA 1
ATOM 885 C C . THR A 1 109 ? 3.589 22.536 -11.529 1.00 84.44 109 THR A C 1
ATOM 887 O O . THR A 1 109 ? 2.560 22.589 -12.211 1.00 84.44 109 THR A O 1
ATOM 890 N N . LYS A 1 110 ? 3.560 22.150 -10.249 1.00 83.88 110 LYS A N 1
ATOM 891 C CA . LYS A 1 110 ? 2.294 22.025 -9.527 1.00 83.88 110 LYS A CA 1
ATOM 892 C C . LYS A 1 110 ? 1.767 23.438 -9.307 1.00 83.88 110 LYS A C 1
ATOM 894 O O . LYS A 1 110 ? 2.479 24.249 -8.731 1.00 83.88 110 LYS A O 1
ATOM 899 N N . LYS A 1 111 ? 0.530 23.695 -9.734 1.00 85.62 111 LYS A N 1
ATOM 900 C CA . LYS A 1 111 ? -0.162 24.942 -9.391 1.00 85.62 111 LYS A CA 1
ATOM 901 C C . LYS A 1 111 ? -0.306 25.061 -7.880 1.00 85.62 111 LYS A C 1
ATOM 903 O O . LYS A 1 111 ? -0.633 24.042 -7.247 1.00 85.62 111 LYS A O 1
ATOM 908 N N . THR A 1 112 ? -0.106 26.261 -7.347 1.00 89.50 112 THR A N 1
ATOM 909 C CA . THR A 1 112 ? -0.338 26.579 -5.929 1.00 89.50 112 THR A CA 1
ATOM 910 C C . THR A 1 112 ? -1.831 26.491 -5.591 1.00 89.50 112 THR A C 1
ATOM 912 O O . THR A 1 112 ? -2.682 26.364 -6.479 1.00 89.50 112 THR A O 1
ATOM 915 N N . ALA A 1 113 ? -2.172 26.478 -4.298 1.00 88.88 113 ALA A N 1
ATOM 9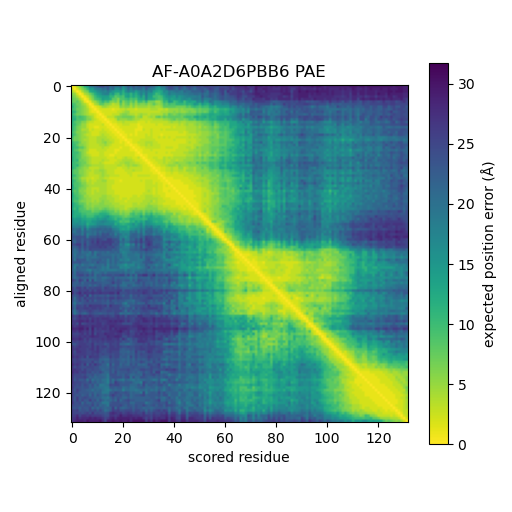16 C CA . ALA A 1 113 ? -3.569 26.426 -3.861 1.00 88.88 113 ALA A CA 1
ATOM 917 C C . ALA A 1 113 ? -4.364 27.638 -4.382 1.00 88.88 113 ALA A C 1
ATOM 919 O O . ALA A 1 113 ? -5.455 27.466 -4.929 1.00 88.88 113 ALA A O 1
ATOM 920 N N . ASP A 1 114 ? -3.760 28.825 -4.322 1.00 91.06 114 ASP A N 1
ATOM 921 C CA . ASP A 1 114 ? -4.386 30.081 -4.739 1.00 91.06 114 ASP A CA 1
ATOM 922 C C . ASP A 1 114 ? -4.631 30.123 -6.248 1.00 91.06 114 ASP A C 1
ATOM 924 O O . ASP A 1 114 ? -5.736 30.431 -6.692 1.00 91.06 114 ASP A O 1
ATOM 928 N N . GLU A 1 115 ? -3.655 29.707 -7.061 1.00 92.00 115 GLU A N 1
ATOM 929 C CA . GLU A 1 115 ? -3.819 29.605 -8.518 1.00 92.00 115 GLU A CA 1
ATOM 930 C C . GLU A 1 115 ? -4.995 28.697 -8.902 1.00 92.00 115 GLU A C 1
ATOM 932 O O . GLU A 1 115 ? -5.768 29.004 -9.814 1.00 92.00 115 GLU A O 1
ATOM 937 N N . ARG A 1 116 ? -5.170 27.576 -8.188 1.00 91.56 116 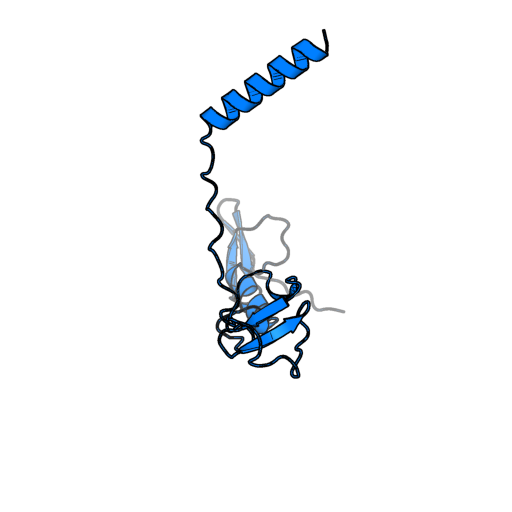ARG A N 1
ATOM 938 C CA . ARG A 1 116 ? -6.311 26.677 -8.407 1.00 91.56 116 ARG A CA 1
ATOM 939 C C . ARG A 1 116 ? -7.623 27.341 -8.011 1.00 91.56 116 ARG A C 1
ATOM 941 O O . ARG A 1 116 ? -8.610 27.186 -8.733 1.00 91.56 116 ARG A O 1
ATOM 948 N N . LEU A 1 117 ? -7.641 28.067 -6.895 1.00 93.38 117 LEU A N 1
ATOM 949 C CA . LEU A 1 117 ? -8.823 28.772 -6.412 1.00 93.38 117 LEU A CA 1
ATOM 950 C C . LEU A 1 117 ? -9.272 29.848 -7.412 1.00 93.38 117 LEU A C 1
ATOM 952 O O . LEU A 1 117 ? -10.445 29.880 -7.792 1.00 93.38 117 LEU A O 1
ATOM 956 N N . PHE A 1 118 ? -8.341 30.661 -7.919 1.00 94.19 118 PHE A N 1
ATOM 957 C CA . PHE A 1 118 ? -8.632 31.684 -8.926 1.00 94.19 118 PHE A CA 1
ATOM 958 C C . PHE A 1 118 ? -9.138 31.082 -10.244 1.00 94.19 118 PHE A C 1
ATOM 960 O O . PHE A 1 118 ? -10.118 31.573 -10.813 1.00 94.19 118 PHE A O 1
ATOM 967 N N . GLU A 1 119 ? -8.549 29.978 -10.714 1.00 93.94 119 GLU A N 1
ATOM 968 C CA . GLU A 1 119 ? -9.035 29.276 -11.908 1.00 93.94 119 GLU A CA 1
ATOM 969 C C . GLU A 1 119 ? -10.447 28.710 -11.731 1.00 93.94 119 GLU A C 1
ATOM 971 O O . GLU A 1 119 ? -11.271 28.791 -12.650 1.00 93.94 119 GLU A O 1
ATOM 976 N N . LEU A 1 120 ? -10.743 28.131 -10.565 1.00 94.69 120 LEU A N 1
ATOM 977 C CA . LEU A 1 120 ? -12.071 27.612 -10.244 1.00 94.69 120 LEU A CA 1
ATOM 978 C C . LEU A 1 120 ? -13.105 28.740 -10.190 1.00 94.69 120 LEU A C 1
ATOM 980 O O . LEU A 1 120 ? -14.163 28.623 -10.813 1.00 94.69 120 LEU A O 1
ATOM 984 N N . ALA A 1 121 ? -12.777 29.859 -9.540 1.00 94.56 121 ALA A N 1
ATOM 985 C CA . ALA A 1 121 ? -13.631 31.040 -9.491 1.00 94.56 121 ALA A CA 1
ATOM 986 C C . ALA A 1 121 ? -13.900 31.609 -10.897 1.00 94.56 121 ALA A C 1
ATOM 988 O O . ALA A 1 121 ? -15.046 31.917 -11.241 1.00 94.56 121 ALA A O 1
ATOM 989 N N . ALA A 1 122 ? -12.876 31.686 -11.755 1.00 94.69 122 ALA A N 1
ATOM 990 C CA . ALA A 1 122 ? -13.019 32.127 -13.141 1.00 94.69 122 ALA A CA 1
ATOM 991 C C . ALA A 1 122 ? -13.908 31.178 -13.966 1.00 94.69 122 ALA A C 1
ATOM 993 O O . ALA A 1 122 ? -14.784 31.632 -14.710 1.00 94.69 122 ALA A O 1
ATOM 994 N N . LYS A 1 123 ? -13.738 29.857 -13.810 1.00 94.81 123 LYS A N 1
ATOM 995 C CA . LYS A 1 123 ? -14.610 28.849 -14.440 1.00 94.81 123 LYS A CA 1
ATOM 996 C C . LYS A 1 123 ? -16.058 28.985 -13.976 1.00 94.81 123 LYS A C 1
ATOM 998 O O . LYS A 1 123 ? -16.964 28.921 -14.805 1.00 94.81 123 LYS A O 1
ATOM 1003 N N . TYR A 1 124 ? -16.283 29.204 -12.683 1.00 93.69 124 TYR A N 1
ATOM 1004 C CA . TYR A 1 124 ? -17.619 29.378 -12.118 1.00 93.69 124 TYR A CA 1
ATOM 1005 C C . TYR A 1 124 ? -18.313 30.639 -12.654 1.00 93.69 124 TYR A C 1
ATOM 1007 O O . TYR A 1 124 ? -19.455 30.564 -13.104 1.00 93.69 124 TYR A O 1
ATOM 1015 N N . LYS A 1 125 ? -17.601 31.774 -12.725 1.00 93.62 125 LYS A N 1
ATOM 1016 C CA . LYS A 1 125 ? -18.111 33.012 -13.346 1.00 93.62 125 LYS A CA 1
ATOM 1017 C C . LYS A 1 125 ? -18.491 32.805 -14.817 1.00 93.62 125 LYS A C 1
ATOM 1019 O O . LYS A 1 125 ? -19.551 33.258 -15.239 1.00 93.62 125 LYS A O 1
ATOM 1024 N N . LYS A 1 126 ? -17.666 32.088 -15.592 1.00 92.62 126 LYS A N 1
ATOM 1025 C CA . LYS A 1 126 ? -17.969 31.751 -16.997 1.00 92.62 126 LYS A CA 1
ATOM 1026 C C . LYS A 1 126 ? -19.208 30.862 -17.132 1.00 92.62 126 LYS A C 1
ATOM 1028 O O . LYS A 1 126 ? -20.001 31.091 -18.035 1.00 92.62 126 LYS A O 1
ATOM 1033 N N . LYS A 1 127 ? -19.396 29.883 -16.239 1.00 90.38 127 LYS A N 1
ATOM 1034 C CA . LYS A 1 127 ? -20.606 29.042 -16.210 1.00 90.38 127 LYS A CA 1
ATOM 1035 C C . LYS A 1 127 ? -21.857 29.856 -15.875 1.00 90.38 127 LYS A C 1
ATOM 1037 O O . LYS A 1 127 ? -22.837 29.760 -16.598 1.00 90.38 127 LYS A O 1
ATOM 1042 N N . LYS A 1 128 ? -21.806 30.720 -14.854 1.00 86.75 128 LYS A N 1
ATOM 1043 C CA . LYS A 1 128 ? -22.929 31.610 -14.508 1.00 86.75 128 LYS A CA 1
ATOM 1044 C C . LYS A 1 128 ? -23.341 32.527 -15.660 1.00 86.75 128 LYS A C 1
ATOM 1046 O O . LYS A 1 128 ? -24.527 32.701 -15.878 1.00 86.75 128 LYS A O 1
ATOM 1051 N N . LYS A 1 129 ? -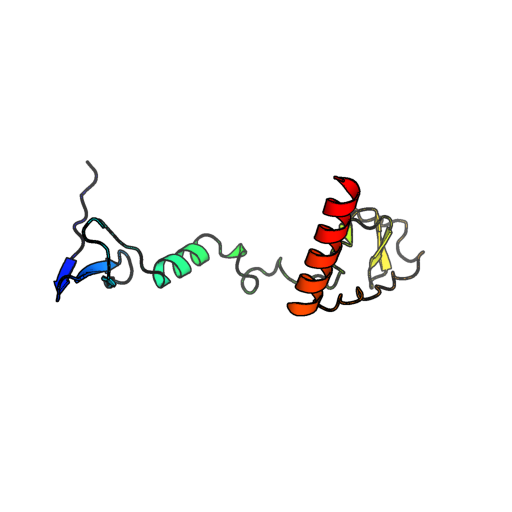22.377 33.074 -16.409 1.00 82.44 129 LYS A N 1
ATOM 1052 C CA . LYS A 1 129 ? -22.644 33.908 -17.595 1.00 82.44 129 LYS A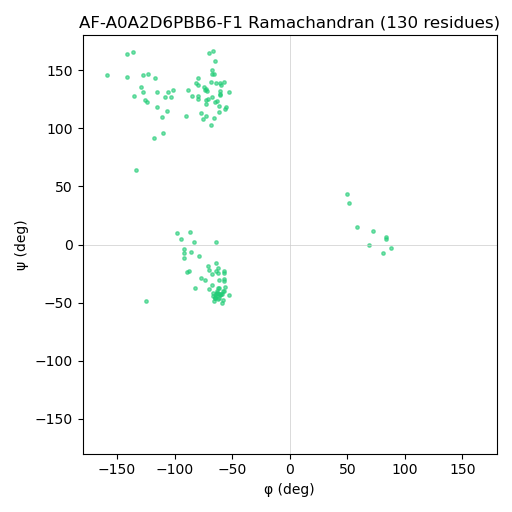 CA 1
ATOM 1053 C C . LYS A 1 129 ? -23.212 33.141 -18.794 1.00 82.44 129 LYS A C 1
ATOM 1055 O O . LYS A 1 129 ? -23.762 33.777 -19.671 1.00 82.44 129 LYS A O 1
ATOM 1060 N N . LYS A 1 130 ? -23.016 31.820 -18.870 1.00 76.88 130 LYS A N 1
ATOM 1061 C CA . LYS A 1 130 ? -23.603 30.967 -19.919 1.00 76.88 130 LYS A CA 1
ATOM 1062 C C . LYS A 1 130 ? -25.001 30.459 -19.562 1.00 76.88 130 LYS A C 1
ATOM 1064 O O . LYS A 1 130 ? -25.739 30.078 -20.456 1.00 76.88 130 LYS A O 1
ATOM 1069 N N . ASN A 1 131 ? -25.320 30.414 -18.270 1.00 67.81 131 ASN A N 1
ATOM 1070 C CA . ASN A 1 131 ? -26.617 29.979 -17.748 1.00 67.81 131 ASN A CA 1
ATOM 1071 C C . ASN A 1 131 ? -27.582 31.156 -17.500 1.00 67.81 131 ASN A C 1
ATOM 1073 O O . ASN A 1 131 ? -28.644 30.946 -16.923 1.00 67.81 131 ASN A O 1
ATOM 1077 N N . LYS A 1 132 ? -27.183 32.378 -17.859 1.00 54.91 132 LYS A N 1
ATOM 1078 C CA . LYS A 1 132 ? -27.993 33.595 -17.836 1.00 54.91 132 LYS A CA 1
ATOM 1079 C C . LYS A 1 132 ? -28.120 34.079 -19.270 1.00 54.91 132 LYS A C 1
ATOM 1081 O O . LYS A 1 132 ? -29.206 34.588 -19.598 1.00 54.91 132 LYS A O 1
#

pLDDT: mean 81.12, std 11.82, range [42.12, 94.81]

Foldseek 3Di:
DDDQDQWDWDDDPNWIWTAAPPPRDTDTDDPVDRHDHDPVNVVVVVCVVCVCVDCVSNPVNPDPPDDPCQLCDCWAQDPQQWIHGSNHTDPPRRPVDDHDDDDPPDDDDDDDPVSVVVVVVVVVVVVVVVVD

Nearest PDB structures (foldseek):
  8ppl-assembly1_Is  TM=4.665E-01  e=7.670E-02  Homo sapiens
  3cpe-assembly1_A  TM=5.620E-01  e=5.896E-01  Tequatrovirus T4
  9g6k-assembly1_Lk  TM=2.054E-01  e=3.513E+00  Toxoplasma gondii
  4v8s-assembly2_BA  TM=2.315E-01  e=8.574E+00  Saccharolobus shibatae B12

Solvent-accessible surface area (backbone atoms only — not comparable to full-atom values): 8422 Å² total; per-residue (Å²): 132,84,80,83,78,86,64,66,64,53,73,58,96,92,42,32,34,39,35,18,79,80,81,64,48,72,40,84,49,64,88,86,66,83,78,48,73,48,72,67,60,50,52,54,48,53,40,71,78,40,49,72,77,39,64,91,74,19,79,86,62,61,78,84,83,69,62,93,64,50,49,73,29,72,71,35,36,41,96,86,35,49,28,23,48,54,60,42,79,40,77,91,53,48,71,78,62,80,62,60,82,80,75,80,78,82,78,76,80,80,77,52,74,63,60,50,50,55,52,50,54,52,51,50,54,54,50,54,66,72,77,104